Protein AF-A0A6J8A854-F1 (afdb_monomer_lite)

Organism: Mytilus coruscus (NCBI:txid42192)

Structure (mmCIF, N/CA/C/O backbone):
data_AF-A0A6J8A854-F1
#
_entry.id   AF-A0A6J8A854-F1
#
loop_
_atom_site.group_PDB
_atom_site.id
_atom_site.type_symbol
_atom_site.label_atom_id
_atom_site.label_alt_id
_atom_site.label_comp_id
_atom_site.label_asym_id
_atom_site.label_entity_id
_atom_site.label_seq_id
_atom_site.pdbx_PDB_ins_code
_atom_site.Cartn_x
_atom_site.Cartn_y
_atom_site.Cartn_z
_atom_site.occupancy
_atom_site.B_iso_or_equiv
_atom_site.auth_seq_id
_atom_site.auth_comp_id
_atom_site.auth_asym_id
_atom_site.auth_atom_id
_atom_site.pdbx_PDB_model_num
ATOM 1 N N . MET A 1 1 ? 18.304 12.218 -23.446 1.00 45.16 1 MET A N 1
ATOM 2 C CA . MET A 1 1 ? 19.352 11.763 -24.384 1.00 45.16 1 MET A CA 1
ATOM 3 C C . MET A 1 1 ? 19.316 12.672 -25.596 1.00 45.16 1 MET A C 1
ATOM 5 O O . MET A 1 1 ? 18.460 12.516 -26.455 1.00 45.16 1 MET A O 1
ATOM 9 N N . VAL A 1 2 ? 2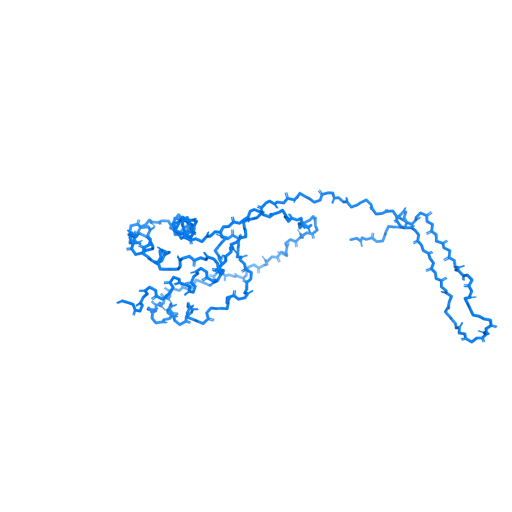0.145 13.710 -25.567 1.00 43.12 2 VAL A N 1
ATOM 10 C CA . VAL A 1 2 ? 20.336 14.657 -26.672 1.00 43.12 2 VAL A CA 1
ATOM 11 C C . VAL A 1 2 ? 21.404 14.046 -27.586 1.00 43.12 2 VAL A C 1
ATOM 13 O O . VAL A 1 2 ? 22.321 13.426 -27.064 1.00 43.12 2 VAL A O 1
ATOM 16 N N . ASN A 1 3 ? 21.236 14.147 -28.907 1.00 49.41 3 ASN A N 1
ATOM 17 C CA . ASN A 1 3 ? 22.095 13.566 -29.951 1.00 49.41 3 ASN A CA 1
ATOM 18 C C . ASN A 1 3 ? 23.598 13.577 -29.610 1.00 49.41 3 ASN A C 1
ATOM 20 O O . ASN A 1 3 ? 24.234 14.623 -29.721 1.00 49.41 3 ASN A O 1
ATOM 24 N N . ASP A 1 4 ? 24.153 12.417 -29.262 1.00 67.75 4 ASP A N 1
ATOM 25 C CA . ASP A 1 4 ? 25.587 12.224 -29.043 1.00 67.75 4 ASP A CA 1
ATOM 26 C C . ASP A 1 4 ? 26.110 11.170 -30.042 1.00 67.75 4 ASP A C 1
ATOM 28 O O . ASP A 1 4 ? 25.839 9.974 -29.878 1.00 67.75 4 ASP A O 1
ATOM 32 N N . PRO A 1 5 ? 26.766 11.595 -31.139 1.00 65.19 5 PRO A N 1
ATOM 33 C CA . PRO A 1 5 ? 27.258 10.694 -32.177 1.00 65.19 5 PRO A CA 1
ATOM 34 C C . PRO A 1 5 ? 28.466 9.854 -31.733 1.00 65.19 5 PRO A C 1
ATOM 36 O O . PRO A 1 5 ? 28.723 8.823 -32.353 1.00 65.19 5 PRO A O 1
ATOM 39 N N . ASP A 1 6 ? 29.157 10.228 -30.650 1.00 73.44 6 ASP A N 1
ATOM 40 C CA . ASP A 1 6 ? 30.366 9.539 -30.173 1.00 73.44 6 ASP A CA 1
ATOM 41 C C . ASP A 1 6 ? 30.049 8.184 -29.504 1.00 73.44 6 ASP A C 1
ATOM 43 O O . ASP A 1 6 ? 30.933 7.357 -29.278 1.00 73.44 6 ASP A O 1
ATOM 47 N N . ILE A 1 7 ? 28.765 7.910 -29.242 1.00 77.56 7 ILE A N 1
ATOM 48 C CA . ILE A 1 7 ? 28.267 6.628 -28.719 1.00 77.56 7 ILE A CA 1
ATOM 49 C C . ILE A 1 7 ? 28.338 5.524 -29.801 1.00 77.56 7 ILE A C 1
ATOM 51 O O . ILE A 1 7 ? 28.343 4.331 -29.487 1.00 77.56 7 ILE A O 1
ATOM 55 N N . ILE A 1 8 ? 28.405 5.878 -31.090 1.00 78.38 8 ILE A N 1
ATOM 56 C CA . ILE A 1 8 ? 28.484 4.908 -32.190 1.00 78.38 8 ILE A CA 1
ATOM 57 C C . ILE A 1 8 ? 29.944 4.471 -32.366 1.00 78.38 8 ILE A C 1
ATOM 59 O O . ILE A 1 8 ? 30.753 5.183 -32.951 1.00 78.38 8 ILE A O 1
ATOM 63 N N . LEU A 1 9 ? 30.281 3.264 -31.905 1.00 81.25 9 LEU A N 1
ATOM 64 C CA . LEU A 1 9 ? 31.619 2.691 -32.092 1.00 81.25 9 LEU A CA 1
ATOM 65 C C . LEU A 1 9 ? 31.861 2.237 -33.531 1.00 81.25 9 LEU A C 1
ATOM 67 O O . LEU A 1 9 ? 32.993 2.227 -34.009 1.00 81.25 9 LEU A O 1
ATOM 71 N N . TYR A 1 10 ? 30.802 1.785 -34.196 1.00 83.25 10 TYR A N 1
ATOM 72 C CA . TYR A 1 10 ? 30.873 1.229 -35.537 1.00 83.25 10 TYR A CA 1
ATOM 73 C C . TYR A 1 10 ? 29.504 1.304 -36.204 1.00 83.25 10 TYR A C 1
ATOM 75 O O . TYR A 1 10 ? 28.488 1.098 -35.544 1.00 83.25 10 TYR A O 1
ATOM 83 N N . SER A 1 11 ? 29.462 1.553 -37.509 1.00 87.31 11 SER A N 1
ATOM 84 C CA . SER A 1 11 ? 28.259 1.367 -38.316 1.00 87.31 11 SER A CA 1
ATOM 85 C C . SER A 1 11 ? 28.637 0.963 -39.733 1.00 87.31 11 SER A C 1
ATOM 87 O O . SER A 1 11 ? 29.600 1.482 -40.294 1.00 87.31 11 SER A O 1
ATOM 89 N N . GLU A 1 12 ? 27.879 0.033 -40.301 1.00 86.31 12 GLU A N 1
ATOM 90 C CA . GLU A 1 12 ? 28.054 -0.438 -41.667 1.00 86.31 12 GLU A CA 1
ATOM 91 C C . GLU A 1 12 ? 26.704 -0.647 -42.352 1.00 86.31 12 GLU A C 1
ATOM 93 O O . GLU A 1 12 ? 25.640 -0.712 -41.730 1.00 86.31 12 GLU A O 1
ATOM 98 N N . VAL A 1 13 ? 26.780 -0.774 -43.668 1.00 82.50 13 VAL A N 1
ATOM 99 C CA . VAL A 1 13 ? 25.660 -1.137 -44.518 1.00 82.50 13 VAL A CA 1
ATOM 100 C C . VAL A 1 13 ? 25.931 -2.556 -45.003 1.00 82.50 13 VAL A C 1
ATOM 102 O O . VAL A 1 13 ? 26.900 -2.785 -45.722 1.00 82.50 13 VAL A O 1
ATOM 105 N N . GLY A 1 14 ? 25.109 -3.504 -44.562 1.00 74.50 14 GLY A N 1
ATOM 106 C CA . GLY A 1 14 ? 25.280 -4.920 -44.860 1.00 74.50 14 GLY A CA 1
ATOM 107 C C . GLY A 1 14 ? 24.924 -5.264 -46.305 1.00 74.50 14 GLY A C 1
ATOM 108 O O . GLY A 1 14 ? 24.155 -4.564 -46.970 1.00 74.50 14 GLY A O 1
ATOM 109 N N . GLU A 1 15 ? 25.464 -6.380 -46.788 1.00 71.12 15 GLU A N 1
ATOM 110 C CA . GLU A 1 15 ? 25.110 -6.908 -48.102 1.00 71.12 15 GLU A CA 1
ATOM 111 C C . GLU A 1 15 ? 23.662 -7.414 -48.127 1.00 71.12 15 GLU A C 1
ATOM 113 O O . GLU A 1 15 ? 23.111 -7.897 -47.131 1.00 71.12 15 GLU A O 1
ATOM 118 N N . ASN A 1 16 ? 23.021 -7.303 -49.291 1.00 66.00 16 ASN A N 1
ATOM 119 C CA . ASN A 1 16 ? 21.675 -7.824 -49.474 1.00 66.00 16 ASN A CA 1
ATOM 120 C C . ASN A 1 16 ? 21.693 -9.350 -49.360 1.00 66.00 16 ASN A C 1
ATOM 122 O O . ASN A 1 16 ? 22.347 -10.039 -50.133 1.00 66.00 16 ASN A O 1
ATOM 126 N N . ILE A 1 17 ? 20.903 -9.878 -48.429 1.00 64.25 17 ILE A N 1
ATOM 127 C CA . ILE A 1 17 ? 20.833 -11.316 -48.127 1.00 64.25 17 ILE A CA 1
ATOM 128 C C . ILE A 1 17 ? 20.105 -12.103 -49.252 1.00 64.25 17 ILE A C 1
ATOM 130 O O . ILE A 1 17 ? 20.026 -13.327 -49.209 1.00 64.25 17 ILE A O 1
ATOM 134 N N . LEU A 1 18 ? 19.569 -11.429 -50.281 1.00 63.28 18 LEU A N 1
ATOM 135 C CA . LEU A 1 18 ? 18.813 -12.036 -51.387 1.00 63.28 18 LEU A CA 1
ATOM 136 C C . LEU A 1 18 ? 19.303 -11.534 -52.758 1.00 63.28 18 LEU A C 1
ATOM 138 O O . LEU A 1 18 ? 19.516 -10.338 -52.937 1.00 63.28 18 LEU A O 1
ATOM 142 N N . GLU A 1 19 ? 19.387 -12.434 -53.747 1.00 62.75 19 GLU A N 1
ATOM 143 C CA . GLU A 1 19 ? 19.936 -12.182 -55.099 1.00 62.75 19 GLU A CA 1
ATOM 144 C C . GLU A 1 19 ? 19.052 -11.348 -56.048 1.00 62.75 19 GLU A C 1
ATOM 146 O O . GLU A 1 19 ? 19.429 -11.115 -57.193 1.00 62.75 19 GLU A O 1
ATOM 151 N N . ASN A 1 20 ? 17.893 -10.849 -55.617 1.00 55.72 20 ASN A N 1
ATOM 152 C CA . ASN A 1 20 ? 16.997 -10.125 -56.519 1.00 55.72 20 ASN A CA 1
ATOM 153 C C . ASN A 1 20 ? 16.987 -8.623 -56.242 1.00 55.72 20 ASN A C 1
ATOM 155 O O . ASN A 1 20 ? 16.651 -8.179 -55.144 1.00 55.72 20 ASN A O 1
ATOM 159 N N . SER A 1 21 ? 17.291 -7.852 -57.293 1.00 53.06 21 SER A N 1
ATOM 160 C CA . SER A 1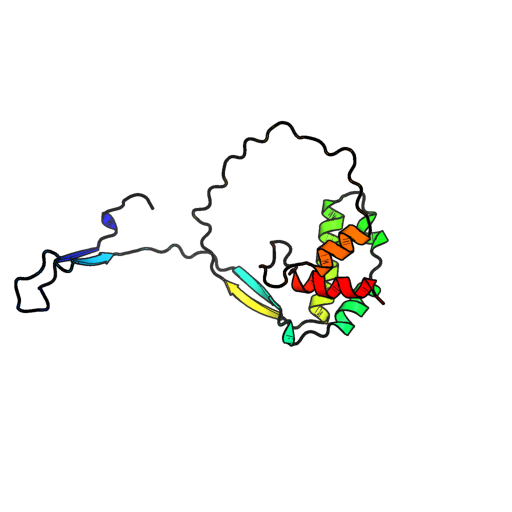 21 ? 17.256 -6.386 -57.396 1.00 53.06 21 SER A CA 1
ATOM 161 C C . SER A 1 21 ? 15.843 -5.802 -57.239 1.00 53.06 21 SER A C 1
ATOM 163 O O . SER A 1 21 ? 15.348 -5.086 -58.104 1.00 53.06 21 SER A O 1
ATOM 165 N N . VAL A 1 22 ? 15.162 -6.119 -56.138 1.00 54.81 22 VAL A N 1
ATOM 166 C CA . VAL A 1 22 ? 13.841 -5.589 -55.806 1.00 54.81 22 VAL A CA 1
ATOM 167 C C . VAL A 1 22 ? 13.781 -5.295 -54.305 1.00 54.81 22 VAL A C 1
ATOM 169 O O . VAL A 1 22 ? 13.107 -6.001 -53.558 1.00 54.81 22 VAL A O 1
ATOM 172 N N . ARG A 1 23 ? 14.504 -4.260 -53.849 1.00 55.19 23 ARG A N 1
ATOM 173 C CA . ARG A 1 23 ? 13.995 -3.233 -52.909 1.00 55.19 23 ARG A CA 1
ATOM 174 C C . ARG A 1 23 ? 15.048 -2.190 -52.506 1.00 55.19 23 ARG A C 1
ATOM 176 O O . ARG A 1 23 ? 16.233 -2.473 -52.415 1.00 55.19 23 ARG A O 1
ATOM 183 N N . TYR A 1 24 ? 14.553 -0.986 -52.213 1.00 57.62 24 TYR A N 1
ATOM 184 C CA . TYR A 1 24 ? 15.276 0.245 -51.857 1.00 57.62 24 TYR A CA 1
ATOM 185 C C . TYR A 1 24 ? 15.716 0.336 -50.381 1.00 57.62 24 TYR A C 1
ATOM 187 O O . TYR A 1 24 ? 15.871 1.434 -49.849 1.00 57.62 24 TYR A O 1
ATOM 195 N N . HIS A 1 25 ? 15.881 -0.790 -49.686 1.00 64.81 25 HIS A N 1
ATOM 196 C CA . HIS A 1 25 ? 16.230 -0.791 -48.264 1.00 64.81 25 HIS A CA 1
ATOM 197 C C . HIS A 1 25 ? 17.472 -1.643 -48.047 1.00 64.81 25 HIS A C 1
ATOM 199 O O . HIS A 1 25 ? 17.413 -2.860 -48.195 1.00 64.81 25 HIS A O 1
ATOM 205 N N . CYS A 1 26 ? 18.584 -0.987 -47.718 1.00 68.31 26 CYS A N 1
ATOM 206 C CA . CYS A 1 26 ? 19.824 -1.656 -47.353 1.00 68.31 26 CYS A CA 1
ATOM 207 C C . CYS A 1 26 ? 19.824 -1.928 -45.842 1.00 68.31 26 CYS A C 1
ATOM 209 O O . CYS A 1 26 ? 19.461 -1.020 -45.085 1.00 68.31 26 CYS A O 1
ATOM 211 N N . PRO A 1 27 ? 20.189 -3.135 -45.377 1.00 75.88 27 PRO A N 1
ATOM 212 C CA . PRO A 1 27 ? 20.331 -3.388 -43.951 1.00 75.88 27 PRO A CA 1
ATOM 213 C C . PRO A 1 27 ? 21.477 -2.537 -43.393 1.00 75.88 27 PRO A C 1
ATOM 215 O O . PRO A 1 27 ? 22.559 -2.486 -43.970 1.00 75.88 27 PRO A O 1
ATOM 218 N N . ILE A 1 28 ? 21.236 -1.859 -42.275 1.00 80.62 28 ILE A N 1
ATOM 219 C CA . ILE A 1 28 ? 22.244 -1.057 -41.575 1.00 80.62 28 ILE A CA 1
ATOM 220 C C . ILE A 1 28 ? 22.492 -1.720 -40.224 1.00 80.62 28 ILE A C 1
ATOM 222 O O . ILE A 1 28 ? 21.542 -1.973 -39.478 1.00 80.62 28 ILE A O 1
ATOM 226 N N . SER A 1 29 ? 23.754 -1.986 -39.906 1.00 77.94 29 SER A N 1
ATOM 227 C CA . SER A 1 29 ? 24.203 -2.409 -38.580 1.00 77.94 29 SER A CA 1
ATOM 228 C C . SER A 1 29 ? 24.972 -1.273 -37.912 1.00 77.94 29 SER A C 1
ATOM 230 O O . SER A 1 29 ? 25.645 -0.467 -38.556 1.00 77.94 29 SER A O 1
ATOM 232 N N . ALA A 1 30 ? 24.856 -1.188 -36.590 1.00 84.00 30 ALA A N 1
ATOM 233 C CA . ALA A 1 30 ? 25.662 -0.294 -35.776 1.00 84.00 30 ALA A CA 1
ATOM 234 C C . ALA A 1 30 ? 25.968 -0.945 -34.427 1.00 84.00 30 ALA A C 1
ATOM 236 O O . ALA A 1 30 ? 25.114 -1.611 -33.840 1.00 84.00 30 ALA A O 1
ATOM 237 N N . VAL A 1 31 ? 27.188 -0.740 -33.938 1.00 82.94 31 VAL A N 1
ATOM 238 C CA . VAL A 1 31 ? 27.610 -1.068 -32.578 1.00 82.94 31 VAL A CA 1
ATOM 239 C C . VAL A 1 31 ? 27.646 0.232 -31.798 1.00 82.94 31 VAL A C 1
ATOM 241 O O . VAL A 1 31 ? 28.343 1.176 -32.166 1.00 82.94 31 VAL A O 1
ATOM 244 N N . ILE A 1 32 ? 26.875 0.271 -30.720 1.00 85.00 32 ILE A N 1
ATOM 245 C CA . ILE A 1 32 ? 26.672 1.462 -29.904 1.00 85.00 32 ILE A CA 1
ATOM 246 C C . ILE A 1 32 ? 27.180 1.148 -28.493 1.00 85.00 32 ILE A C 1
ATOM 248 O O . ILE A 1 32 ? 26.794 0.130 -27.915 1.00 85.00 32 ILE A O 1
ATOM 252 N N . ASN A 1 33 ? 28.047 1.999 -27.942 1.00 80.75 33 ASN A N 1
ATOM 253 C CA . ASN A 1 33 ? 28.588 1.862 -26.591 1.00 80.75 33 ASN A CA 1
ATOM 254 C C . ASN A 1 33 ? 27.816 2.725 -25.601 1.00 80.75 33 ASN A C 1
ATOM 256 O O . ASN A 1 33 ? 28.091 3.911 -25.447 1.00 80.75 33 ASN A O 1
ATOM 260 N N . ILE A 1 34 ? 26.843 2.122 -24.926 1.00 77.44 34 ILE A N 1
ATOM 261 C CA . ILE A 1 34 ? 26.012 2.820 -23.948 1.00 77.44 34 ILE A CA 1
ATOM 262 C C . ILE A 1 34 ? 26.534 2.513 -22.546 1.00 77.44 34 ILE A C 1
ATOM 264 O O . ILE A 1 34 ? 26.283 1.436 -22.000 1.00 77.44 34 ILE A O 1
ATOM 268 N N . GLU A 1 35 ? 27.201 3.485 -21.927 1.00 68.62 35 GLU A N 1
ATOM 269 C CA . GLU A 1 35 ? 27.479 3.445 -20.493 1.00 68.62 35 GLU A CA 1
ATOM 270 C C . GLU A 1 35 ? 26.181 3.709 -19.721 1.00 68.62 35 GLU A C 1
ATOM 272 O O . GLU A 1 35 ? 25.773 4.845 -19.476 1.00 68.62 35 GLU A O 1
ATOM 277 N N . LYS A 1 36 ? 25.475 2.636 -19.355 1.00 64.06 36 LYS A N 1
ATOM 278 C CA . LYS A 1 36 ? 24.301 2.748 -18.490 1.00 64.06 36 LYS A CA 1
ATOM 279 C C . LYS A 1 36 ? 24.765 3.085 -17.074 1.00 64.06 36 LYS A C 1
ATOM 281 O O . LYS A 1 36 ? 25.438 2.271 -16.441 1.00 64.06 36 LYS A O 1
ATOM 286 N N . GLN A 1 37 ? 24.353 4.238 -16.546 1.00 60.81 37 GLN A N 1
ATOM 287 C CA . GLN A 1 37 ? 24.557 4.525 -15.129 1.00 60.81 37 GLN A CA 1
ATOM 288 C C . GLN A 1 37 ? 23.909 3.421 -14.286 1.00 60.81 37 GLN A C 1
ATOM 290 O O . GLN A 1 37 ? 22.746 3.061 -14.492 1.00 60.81 37 GLN A O 1
ATOM 295 N N . LEU A 1 38 ? 24.666 2.860 -13.337 1.00 58.78 38 LEU A N 1
ATOM 296 C CA . LEU A 1 38 ? 24.113 1.919 -12.371 1.00 58.78 38 LEU A CA 1
ATOM 297 C C . LEU A 1 38 ? 23.099 2.668 -11.503 1.00 58.78 38 LEU A C 1
ATOM 299 O O . LEU A 1 38 ? 23.443 3.369 -10.553 1.00 58.78 38 LEU A O 1
ATOM 303 N N . THR A 1 39 ? 21.827 2.507 -11.833 1.00 59.59 39 THR A N 1
ATOM 304 C CA . THR A 1 39 ? 20.724 2.996 -11.014 1.00 59.59 39 THR A CA 1
ATOM 305 C C . THR A 1 39 ? 20.787 2.316 -9.657 1.00 59.59 39 THR A C 1
ATOM 307 O O . THR A 1 39 ? 20.918 1.087 -9.594 1.00 59.59 39 THR A O 1
ATOM 310 N N . LYS A 1 40 ? 20.674 3.085 -8.571 1.00 62.22 40 LYS A N 1
ATOM 311 C CA . LYS A 1 40 ? 20.615 2.527 -7.217 1.00 62.22 40 LYS A CA 1
ATOM 312 C C . LYS A 1 40 ? 19.439 1.556 -7.146 1.00 62.22 40 LYS A C 1
ATOM 314 O O . LYS A 1 40 ? 18.281 1.954 -7.204 1.00 62.22 40 LYS A O 1
ATOM 319 N N . SER A 1 41 ? 19.736 0.267 -7.037 1.00 61.34 41 SER A N 1
ATOM 320 C CA . SER A 1 41 ? 18.701 -0.723 -6.783 1.00 61.34 41 SER A CA 1
ATOM 321 C C . SER A 1 41 ? 18.171 -0.519 -5.370 1.00 61.34 41 SER A C 1
ATOM 323 O O . SER A 1 41 ? 18.966 -0.462 -4.428 1.00 61.34 41 SER A O 1
ATOM 325 N N . PHE A 1 42 ? 16.858 -0.461 -5.209 1.00 69.50 42 PHE A N 1
ATOM 326 C CA . PHE A 1 42 ? 16.236 -0.431 -3.894 1.00 69.50 42 PHE A CA 1
ATOM 327 C C . PHE A 1 42 ? 15.566 -1.770 -3.597 1.00 69.50 42 PHE A C 1
ATOM 329 O O . PHE A 1 42 ? 15.153 -2.515 -4.490 1.00 69.50 42 PHE A O 1
ATOM 336 N N . LYS A 1 43 ? 15.501 -2.103 -2.309 1.00 68.56 43 LYS A N 1
ATOM 337 C CA . LYS A 1 43 ? 14.781 -3.280 -1.831 1.00 68.56 43 LYS A CA 1
ATOM 338 C C . LYS A 1 43 ? 13.339 -2.868 -1.570 1.00 68.56 43 LYS A C 1
ATOM 340 O O . LYS A 1 43 ? 13.098 -1.936 -0.812 1.00 68.56 43 LYS A O 1
ATOM 345 N N . ARG A 1 44 ? 12.391 -3.577 -2.173 1.00 76.50 44 ARG A N 1
ATOM 346 C CA . ARG A 1 44 ? 10.958 -3.448 -1.903 1.00 76.50 44 ARG A CA 1
ATOM 347 C C . ARG A 1 44 ? 10.415 -4.731 -1.300 1.00 76.50 44 ARG A C 1
ATOM 349 O O . ARG A 1 44 ? 10.823 -5.831 -1.671 1.00 76.50 44 ARG A O 1
ATOM 356 N N . LYS A 1 45 ? 9.465 -4.591 -0.385 1.00 82.81 45 LYS A N 1
ATOM 357 C CA . LYS A 1 45 ? 8.704 -5.710 0.166 1.00 82.81 45 LYS A CA 1
ATOM 358 C C . LYS A 1 45 ? 7.587 -6.078 -0.813 1.00 82.81 45 LYS A C 1
ATOM 360 O O . LYS A 1 45 ? 6.890 -5.199 -1.316 1.00 82.81 45 LYS A O 1
ATOM 365 N N . ILE A 1 46 ? 7.435 -7.365 -1.121 1.00 85.62 46 ILE A N 1
ATOM 366 C CA . ILE A 1 46 ? 6.306 -7.881 -1.901 1.00 85.62 46 ILE A CA 1
ATOM 367 C C . ILE A 1 46 ? 5.510 -8.845 -1.031 1.00 85.62 46 ILE A C 1
ATOM 369 O O . ILE A 1 46 ? 6.036 -9.853 -0.561 1.00 85.62 46 ILE A O 1
ATOM 373 N N . TRP A 1 47 ? 4.234 -8.529 -0.850 1.00 88.25 47 TRP A N 1
ATOM 374 C CA . TRP A 1 47 ? 3.276 -9.319 -0.088 1.00 88.25 47 TRP A CA 1
ATOM 375 C C . TRP A 1 47 ? 2.777 -10.531 -0.883 1.00 88.25 47 TRP A C 1
ATOM 377 O O . TRP A 1 47 ? 2.434 -10.421 -2.063 1.00 88.25 47 TRP A O 1
ATOM 387 N N . GLN A 1 48 ? 2.693 -11.686 -0.228 1.00 89.06 48 GLN A N 1
ATOM 388 C CA . GLN A 1 48 ? 2.138 -12.920 -0.781 1.00 89.06 48 GLN A CA 1
ATOM 389 C C . GLN A 1 48 ? 0.676 -13.071 -0.356 1.00 89.06 48 GLN A C 1
ATOM 391 O O . GLN A 1 48 ? 0.328 -13.936 0.437 1.00 89.06 48 GLN A O 1
ATOM 396 N N . TYR A 1 49 ? -0.194 -12.234 -0.923 1.00 89.00 49 TYR A N 1
ATOM 397 C CA . TYR A 1 49 ? -1.614 -12.156 -0.551 1.00 89.00 49 TYR A CA 1
ATOM 398 C C . TYR A 1 49 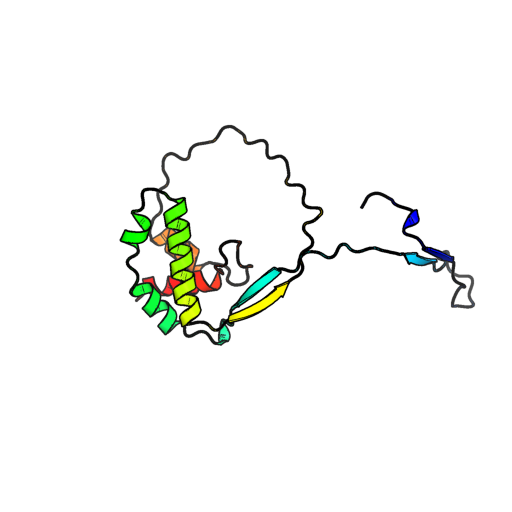? -2.369 -13.495 -0.589 1.00 89.00 49 TYR A C 1
ATOM 400 O O . TYR A 1 49 ? -3.265 -13.713 0.210 1.00 89.00 49 TYR A O 1
ATOM 408 N N . HIS A 1 50 ? -1.998 -14.416 -1.481 1.00 87.69 50 HIS A N 1
ATOM 409 C CA . HIS A 1 50 ? -2.646 -15.732 -1.562 1.00 87.69 50 HIS A CA 1
ATOM 410 C C . HIS A 1 50 ? -2.341 -16.656 -0.367 1.00 87.69 50 HIS A C 1
ATOM 412 O O . HIS A 1 50 ? -3.022 -17.662 -0.212 1.00 87.69 50 HIS A O 1
ATOM 418 N N . LEU A 1 51 ? -1.329 -16.336 0.447 1.00 88.94 51 LEU A N 1
ATOM 419 C CA . LEU A 1 51 ? -0.953 -17.068 1.665 1.00 88.94 51 LEU A CA 1
ATOM 420 C C . LEU A 1 51 ? -1.341 -16.310 2.943 1.00 88.94 51 LEU A C 1
ATOM 422 O O . LEU A 1 51 ? -0.938 -16.717 4.028 1.00 88.94 51 LEU A O 1
ATOM 426 N N . GLY A 1 52 ? -2.029 -15.173 2.819 1.00 89.00 52 GLY A N 1
ATOM 427 C CA . GLY A 1 52 ? -2.363 -14.324 3.956 1.00 89.00 52 GLY A CA 1
ATOM 428 C C . GLY A 1 52 ? -3.510 -14.882 4.791 1.00 89.00 52 GLY A C 1
ATOM 429 O O . GLY A 1 52 ? -4.528 -15.300 4.240 1.00 89.00 52 GLY A O 1
ATOM 430 N N . ASP A 1 53 ? -3.362 -14.824 6.113 1.00 92.12 53 ASP A N 1
ATOM 431 C CA . ASP A 1 53 ? -4.448 -15.062 7.061 1.00 92.12 53 ASP A CA 1
ATOM 432 C C . ASP A 1 53 ? -5.212 -13.753 7.299 1.00 92.12 53 ASP A C 1
ATOM 434 O O . ASP A 1 53 ? -4.848 -12.907 8.120 1.00 92.12 53 ASP A O 1
ATOM 438 N N . TYR A 1 54 ? -6.276 -13.562 6.524 1.00 90.06 54 TYR A N 1
ATOM 439 C CA . TYR A 1 54 ? -7.081 -12.347 6.591 1.00 90.06 54 TYR A CA 1
ATOM 440 C C . TYR A 1 54 ? -7.947 -12.263 7.847 1.00 90.06 54 TYR A C 1
ATOM 442 O O . TYR A 1 54 ? -8.318 -11.157 8.232 1.00 90.06 54 TYR A O 1
ATOM 450 N N . ASP A 1 55 ? -8.261 -13.381 8.497 1.00 90.06 55 ASP A N 1
ATOM 451 C CA . ASP A 1 55 ? -9.035 -13.361 9.737 1.00 90.06 55 ASP A CA 1
ATOM 452 C C . ASP A 1 55 ? -8.150 -12.891 10.891 1.00 90.06 55 ASP A C 1
ATOM 454 O O . ASP A 1 55 ? -8.539 -12.007 11.658 1.00 90.06 55 ASP A O 1
ATOM 458 N N . LEU A 1 56 ? -6.908 -13.382 10.957 1.00 90.94 56 LEU A N 1
ATOM 459 C CA . LEU A 1 56 ? -5.902 -12.864 11.882 1.00 90.94 56 LEU A CA 1
ATOM 460 C C . LEU A 1 56 ? -5.628 -11.375 11.640 1.00 90.94 56 LEU A C 1
ATOM 462 O O . LEU A 1 56 ? -5.593 -10.603 12.597 1.00 90.94 56 LEU A O 1
ATOM 466 N N . PHE A 1 57 ? -5.482 -10.961 10.378 1.00 91.62 57 PHE A N 1
ATOM 467 C CA . PHE A 1 57 ? -5.270 -9.556 10.024 1.00 91.62 57 PHE A CA 1
ATOM 468 C C . PHE A 1 57 ? -6.376 -8.650 10.582 1.00 91.62 57 PHE A C 1
ATOM 470 O O . PHE A 1 57 ? -6.096 -7.660 11.254 1.00 91.62 57 PHE A O 1
ATOM 477 N N . LYS A 1 58 ? -7.640 -9.022 10.359 1.00 89.94 58 LYS A N 1
ATOM 478 C CA . LYS A 1 58 ? -8.806 -8.283 10.861 1.00 89.94 58 LYS A CA 1
ATOM 479 C C . LYS A 1 58 ? -8.844 -8.227 12.385 1.00 89.94 58 LYS A C 1
ATOM 481 O O . LYS A 1 58 ? -9.076 -7.163 12.952 1.00 89.94 58 LYS A O 1
ATOM 486 N N . ASN A 1 59 ? -8.572 -9.352 13.042 1.00 90.56 59 ASN A N 1
ATOM 487 C CA . ASN A 1 59 ? -8.532 -9.427 14.500 1.00 90.56 59 ASN A CA 1
ATOM 488 C C . ASN A 1 59 ? -7.443 -8.531 15.100 1.00 90.56 59 ASN A C 1
ATOM 490 O O . ASN A 1 59 ? -7.640 -7.969 16.173 1.00 90.56 59 ASN A O 1
ATOM 494 N N . GLU A 1 60 ? -6.300 -8.386 14.428 1.00 91.69 60 GLU A N 1
ATOM 495 C CA . GLU A 1 60 ? -5.262 -7.444 14.850 1.00 91.69 60 GLU A CA 1
ATOM 496 C C . GLU A 1 60 ? -5.718 -5.993 14.677 1.00 91.69 60 GLU A C 1
ATOM 498 O O . GLU A 1 60 ? -5.525 -5.203 15.595 1.00 91.69 60 GLU A O 1
ATOM 503 N N . LEU A 1 61 ? -6.384 -5.648 13.568 1.00 90.31 61 LEU A N 1
ATOM 504 C CA . LEU A 1 61 ? -6.909 -4.293 13.350 1.00 90.31 61 LEU A CA 1
ATOM 505 C C . LEU A 1 61 ? -7.998 -3.898 14.360 1.00 90.31 61 LEU A C 1
ATOM 507 O O . LEU A 1 61 ? -8.034 -2.750 14.798 1.00 90.31 61 LEU A O 1
ATOM 511 N N . LEU A 1 62 ? -8.853 -4.842 14.763 1.00 89.00 62 LEU A N 1
ATOM 512 C CA . LEU A 1 62 ? -9.905 -4.625 15.766 1.00 89.00 62 LEU A CA 1
ATOM 513 C C . LEU A 1 62 ? -9.363 -4.331 17.172 1.00 89.00 62 LEU A C 1
ATOM 515 O O . LEU A 1 62 ? -10.038 -3.692 17.973 1.00 89.00 62 LEU A O 1
ATOM 519 N N . LYS A 1 63 ? -8.148 -4.790 17.493 1.00 89.81 63 LYS A N 1
ATOM 520 C CA . LYS A 1 63 ? -7.510 -4.531 18.797 1.00 89.81 63 LYS A CA 1
ATOM 521 C C . LYS A 1 63 ? -6.934 -3.119 18.906 1.00 89.81 63 LYS A C 1
ATOM 523 O O . LYS A 1 63 ? -6.543 -2.707 19.998 1.00 89.81 63 LYS A O 1
ATOM 528 N N . ILE A 1 64 ? -6.812 -2.406 17.790 1.00 89.31 64 ILE A N 1
ATOM 529 C CA . ILE A 1 64 ? -6.157 -1.102 17.730 1.00 89.31 64 ILE A CA 1
ATOM 530 C C . ILE A 1 64 ? -7.164 -0.024 18.122 1.00 89.31 64 ILE A C 1
ATOM 532 O O . ILE A 1 64 ? -8.261 0.051 17.576 1.00 89.31 64 ILE A O 1
ATOM 536 N N . ASN A 1 65 ? -6.772 0.840 19.057 1.00 89.06 65 ASN A N 1
ATOM 537 C CA . ASN A 1 65 ? -7.561 2.011 19.417 1.00 89.06 65 ASN A CA 1
ATOM 538 C C . ASN A 1 65 ? -7.293 3.147 18.415 1.00 89.06 65 ASN A C 1
ATOM 540 O O . ASN A 1 65 ? -6.313 3.884 18.550 1.00 89.06 65 ASN A O 1
ATOM 544 N N . TRP A 1 66 ? -8.153 3.265 17.404 1.00 87.19 66 TRP A N 1
ATOM 545 C CA . TRP A 1 66 ? -8.012 4.253 16.332 1.00 87.19 66 TRP A CA 1
ATOM 546 C C . TRP A 1 66 ? -8.195 5.696 16.808 1.00 87.19 66 TRP A C 1
ATOM 548 O O . TRP A 1 66 ? -7.448 6.560 16.352 1.00 87.19 66 TRP A O 1
ATOM 558 N N . ASP A 1 67 ? -9.085 5.946 17.772 1.00 86.88 67 ASP A N 1
ATOM 559 C CA . ASP A 1 67 ? -9.344 7.293 18.302 1.00 86.88 67 ASP A CA 1
ATOM 560 C C . ASP A 1 67 ? -8.058 7.914 18.861 1.00 86.88 67 ASP A C 1
ATOM 562 O O . ASP A 1 67 ? -7.681 9.029 18.510 1.00 86.88 67 ASP A O 1
ATOM 566 N N . THR A 1 68 ? -7.277 7.130 19.615 1.00 85.38 68 THR A N 1
ATOM 567 C CA . THR A 1 68 ? -5.995 7.602 20.174 1.00 85.38 68 THR A CA 1
ATOM 568 C C . THR A 1 68 ? -4.934 7.929 19.120 1.00 85.38 68 THR A C 1
ATOM 570 O O . THR A 1 68 ? -4.020 8.711 19.383 1.00 85.38 68 THR A O 1
ATOM 573 N N . LEU A 1 69 ? -5.023 7.328 17.931 1.00 82.38 69 LEU A N 1
ATOM 574 C CA . LEU A 1 69 ? -4.083 7.577 16.837 1.00 82.38 69 LEU A CA 1
ATOM 575 C C . LEU A 1 69 ? -4.474 8.833 16.052 1.00 82.38 69 LEU A C 1
ATOM 577 O O . LEU A 1 69 ? -3.581 9.571 15.620 1.00 82.38 69 LEU A O 1
ATOM 581 N N . ILE A 1 70 ? -5.782 9.066 15.907 1.00 81.25 70 ILE A N 1
ATOM 582 C CA . ILE A 1 70 ? -6.379 10.157 15.130 1.00 81.25 70 ILE A CA 1
ATOM 583 C C . ILE A 1 70 ? -6.403 11.471 15.925 1.00 81.25 70 ILE A C 1
ATOM 585 O O . ILE A 1 70 ? -6.135 12.517 15.342 1.00 81.25 70 ILE A O 1
ATOM 589 N N . ASP A 1 71 ? -6.600 11.429 17.247 1.00 80.31 71 ASP A N 1
ATOM 590 C CA . ASP A 1 71 ? -6.671 12.616 18.123 1.00 80.31 71 ASP A CA 1
ATOM 591 C C . ASP A 1 71 ? -5.345 13.398 18.263 1.00 80.31 71 ASP A C 1
ATOM 593 O O . ASP A 1 71 ? -5.262 14.414 18.962 1.00 80.31 71 ASP A O 1
ATOM 597 N N . ASN A 1 72 ? -4.279 12.969 17.581 1.00 68.38 72 ASN A N 1
ATOM 598 C CA . ASN A 1 72 ? -3.054 13.751 17.491 1.00 68.38 72 ASN A CA 1
ATOM 599 C C . ASN A 1 72 ? -3.331 15.048 16.719 1.00 68.38 72 ASN A C 1
ATOM 601 O O . ASN A 1 72 ? -3.679 15.016 15.544 1.00 68.38 72 ASN A O 1
ATOM 605 N N . GLN A 1 73 ? -3.072 16.205 17.341 1.00 68.12 73 GLN A N 1
ATOM 606 C CA . GLN A 1 73 ? -3.258 17.549 16.755 1.00 68.12 73 GLN A CA 1
ATOM 607 C C . GLN A 1 73 ? -2.512 17.784 15.418 1.00 68.12 73 GLN A C 1
ATOM 609 O O . GLN A 1 73 ? -2.647 18.842 14.807 1.00 68.12 73 GLN A O 1
ATOM 614 N N . ASN A 1 74 ? -1.706 16.820 14.962 1.00 86.00 74 ASN A N 1
ATOM 615 C CA . ASN A 1 74 ? -0.963 16.854 13.715 1.00 86.00 74 ASN A CA 1
ATOM 616 C C . ASN A 1 74 ? -1.399 15.714 12.775 1.00 86.00 74 ASN A C 1
ATOM 618 O O . ASN A 1 74 ? -1.120 14.540 13.026 1.00 86.00 74 ASN A O 1
ATOM 622 N N . ILE A 1 75 ? -1.998 16.096 11.642 1.00 85.25 75 ILE A N 1
ATOM 623 C CA . ILE A 1 75 ? -2.486 15.194 10.584 1.00 85.25 75 ILE A CA 1
ATOM 624 C C . ILE A 1 75 ? -1.361 14.320 10.015 1.00 85.25 75 ILE A C 1
ATOM 626 O O . ILE A 1 75 ? -1.569 13.137 9.755 1.00 85.25 75 ILE A O 1
ATOM 630 N N . ASN A 1 76 ? -0.155 14.873 9.850 1.00 87.69 76 ASN A N 1
ATOM 631 C CA . ASN A 1 76 ? 0.972 14.118 9.302 1.00 87.69 76 ASN A CA 1
ATOM 632 C C . ASN A 1 76 ? 1.388 12.995 10.255 1.00 87.69 76 ASN A C 1
ATOM 634 O O . ASN A 1 76 ? 1.652 11.876 9.822 1.00 87.69 76 ASN A O 1
ATOM 638 N N . THR A 1 77 ? 1.398 13.276 11.560 1.00 88.00 77 THR A N 1
ATOM 639 C CA . THR A 1 77 ? 1.703 12.273 12.584 1.00 88.00 77 THR A CA 1
ATOM 640 C C . THR A 1 77 ? 0.626 11.193 12.632 1.00 88.00 77 THR A C 1
ATOM 642 O O . THR A 1 77 ? 0.956 10.010 12.665 1.00 88.00 77 THR A O 1
ATOM 645 N N . ALA A 1 78 ? -0.653 11.575 12.569 1.00 88.31 78 ALA A N 1
ATOM 646 C CA . ALA A 1 78 ? -1.756 10.618 12.511 1.00 88.31 78 ALA A CA 1
ATOM 647 C C . ALA A 1 78 ? -1.648 9.695 11.281 1.00 88.31 78 ALA A C 1
ATOM 649 O O . ALA A 1 78 ? -1.774 8.479 11.414 1.00 88.31 78 ALA A O 1
ATOM 650 N N . ALA A 1 79 ? -1.326 10.244 10.103 1.00 88.56 79 ALA A N 1
ATOM 651 C CA . ALA A 1 79 ? -1.151 9.467 8.876 1.00 88.56 79 ALA A CA 1
ATOM 652 C C . ALA A 1 79 ? -0.008 8.441 8.978 1.00 88.56 79 ALA A C 1
ATOM 654 O O . ALA A 1 79 ? -0.175 7.288 8.573 1.00 88.56 79 ALA A O 1
ATOM 655 N N . VAL A 1 80 ? 1.134 8.829 9.559 1.00 89.31 80 VAL A N 1
ATOM 656 C CA . VAL A 1 80 ? 2.260 7.910 9.799 1.00 89.31 80 VAL A CA 1
ATOM 657 C C . VAL A 1 80 ? 1.853 6.803 10.769 1.00 89.31 80 VAL A C 1
ATOM 659 O O . VAL A 1 80 ? 2.037 5.629 10.459 1.00 89.31 80 VAL A O 1
ATOM 662 N N . ASN A 1 81 ? 1.214 7.153 11.886 1.00 90.06 81 ASN A N 1
ATOM 663 C CA . ASN A 1 81 ? 0.789 6.188 12.900 1.00 90.06 81 ASN A CA 1
ATOM 664 C C . ASN A 1 81 ? -0.209 5.158 12.347 1.00 90.06 81 ASN A C 1
ATOM 666 O O . ASN A 1 81 ? -0.070 3.960 12.599 1.00 90.06 81 ASN A O 1
ATOM 670 N N . ILE A 1 82 ? -1.202 5.610 11.572 1.00 90.06 82 ILE A N 1
ATOM 671 C CA . ILE A 1 82 ? -2.163 4.727 10.893 1.00 90.06 82 ILE A CA 1
ATOM 672 C C . ILE A 1 82 ? -1.418 3.783 9.949 1.00 90.06 82 ILE A C 1
ATOM 674 O O . ILE A 1 82 ? -1.656 2.573 9.963 1.00 90.06 82 ILE A O 1
ATOM 678 N N . THR A 1 83 ? -0.485 4.328 9.166 1.00 91.31 83 THR A N 1
ATOM 679 C CA . THR A 1 83 ? 0.291 3.554 8.195 1.00 91.31 83 THR A CA 1
ATOM 680 C C . THR A 1 83 ? 1.100 2.455 8.877 1.00 91.31 83 THR A C 1
ATOM 682 O O . THR A 1 83 ? 1.002 1.285 8.505 1.00 91.31 83 THR A O 1
ATOM 685 N N . GLU A 1 84 ? 1.845 2.804 9.924 1.00 91.69 84 GLU A N 1
ATOM 686 C CA . GLU A 1 84 ? 2.651 1.858 10.695 1.00 91.69 84 GLU A CA 1
ATOM 687 C C . GLU A 1 84 ? 1.799 0.748 11.309 1.00 91.69 84 GLU A C 1
ATOM 689 O O . GLU A 1 84 ? 2.161 -0.425 11.230 1.00 91.69 84 GLU A O 1
ATOM 694 N N . LYS A 1 85 ? 0.637 1.091 11.871 1.00 92.19 85 LYS A N 1
ATOM 695 C CA . LYS A 1 85 ? -0.249 0.131 12.537 1.00 92.19 85 LYS A CA 1
ATOM 696 C C . LYS A 1 85 ? -0.887 -0.867 11.573 1.00 92.19 85 LYS A C 1
ATOM 698 O O . LYS A 1 85 ? -0.938 -2.061 11.877 1.00 92.19 85 LYS A O 1
ATOM 703 N N . ILE A 1 86 ? -1.309 -0.411 10.394 1.00 91.94 86 ILE A N 1
ATOM 704 C CA . ILE A 1 86 ? -1.825 -1.294 9.337 1.00 91.94 86 ILE A CA 1
ATOM 705 C C . ILE A 1 86 ? -0.722 -2.232 8.840 1.00 91.94 86 ILE A C 1
ATOM 707 O O . ILE A 1 86 ? -0.956 -3.433 8.682 1.00 91.94 86 ILE A O 1
ATOM 711 N N . LEU A 1 87 ? 0.484 -1.705 8.609 1.00 91.94 87 LEU A N 1
ATOM 712 C CA . LEU A 1 87 ? 1.616 -2.510 8.157 1.00 91.94 87 LEU A CA 1
ATOM 713 C C . LEU A 1 87 ? 2.046 -3.527 9.221 1.00 91.94 87 LEU A C 1
ATOM 715 O O . LEU A 1 87 ? 2.271 -4.681 8.873 1.00 91.94 87 LEU A O 1
ATOM 719 N N . GLU A 1 88 ? 2.080 -3.158 10.504 1.00 92.88 88 GLU A N 1
ATOM 720 C CA . GLU A 1 88 ? 2.399 -4.068 11.614 1.00 92.88 88 GLU A CA 1
ATOM 721 C C . GLU A 1 88 ? 1.419 -5.254 11.671 1.00 92.88 88 GLU A C 1
ATOM 723 O O . GLU A 1 88 ? 1.835 -6.412 11.770 1.00 92.88 88 GLU A O 1
ATOM 728 N N . ALA A 1 89 ? 0.114 -4.986 11.555 1.00 92.88 89 ALA A N 1
ATOM 729 C CA . ALA A 1 89 ? -0.907 -6.030 11.499 1.00 92.88 89 ALA A CA 1
ATOM 730 C C . ALA A 1 89 ? -0.742 -6.921 10.254 1.00 92.88 89 ALA A C 1
ATOM 732 O O . ALA A 1 89 ? -0.861 -8.148 10.342 1.00 92.88 89 ALA A O 1
ATOM 733 N N . ALA A 1 90 ? -0.426 -6.326 9.099 1.00 91.88 90 ALA A N 1
ATOM 734 C CA . ALA A 1 90 ? -0.195 -7.057 7.855 1.00 91.88 90 ALA A CA 1
ATOM 735 C C . ALA A 1 90 ? 1.062 -7.939 7.935 1.00 91.88 90 ALA A C 1
ATOM 737 O O . ALA A 1 90 ? 1.045 -9.067 7.455 1.00 91.88 90 ALA A O 1
ATOM 738 N N . GLU A 1 91 ? 2.138 -7.480 8.578 1.00 92.50 91 GLU A N 1
ATOM 739 C CA . GLU A 1 91 ? 3.377 -8.254 8.741 1.00 92.50 91 GLU A CA 1
ATOM 740 C C . GLU A 1 91 ? 3.181 -9.523 9.574 1.00 92.50 91 GLU A C 1
ATOM 742 O O . GLU A 1 91 ? 3.816 -10.538 9.289 1.00 92.50 91 GLU A O 1
ATOM 747 N N . LYS A 1 92 ? 2.287 -9.486 10.568 1.00 91.81 92 LYS A N 1
ATOM 748 C CA . LYS A 1 92 ? 1.967 -10.648 11.414 1.00 91.81 92 LYS A CA 1
ATOM 749 C C . LYS A 1 92 ? 1.111 -11.696 10.703 1.00 91.81 92 LYS A C 1
ATOM 751 O O . LYS A 1 92 ? 1.148 -12.864 11.076 1.00 91.81 92 LYS A O 1
ATOM 756 N N . SER A 1 93 ? 0.324 -11.278 9.716 1.00 91.00 93 SER A N 1
ATOM 757 C CA . SER A 1 93 ? -0.752 -12.084 9.127 1.00 91.00 93 SER A CA 1
ATOM 758 C C . SER A 1 93 ? -0.504 -12.484 7.673 1.00 91.00 93 SER A C 1
ATOM 760 O O . SER A 1 93 ? -1.017 -13.503 7.212 1.00 91.00 93 SER A O 1
ATOM 762 N N . ILE A 1 94 ? 0.295 -11.712 6.934 1.00 92.50 94 ILE A N 1
ATOM 763 C CA . ILE A 1 94 ? 0.527 -11.899 5.503 1.00 92.50 94 ILE A CA 1
ATOM 764 C C . ILE A 1 94 ? 2.028 -12.090 5.254 1.00 92.50 94 ILE A C 1
ATOM 766 O O . ILE A 1 94 ? 2.826 -11.170 5.465 1.00 92.50 94 ILE A O 1
ATOM 770 N N . PRO A 1 95 ? 2.442 -13.257 4.731 1.00 91.31 95 PRO A N 1
ATOM 771 C CA . PRO A 1 95 ? 3.832 -13.486 4.365 1.00 91.31 95 PRO A CA 1
ATOM 772 C C . PRO A 1 95 ? 4.323 -12.470 3.329 1.00 91.31 95 PRO A C 1
ATOM 774 O O . PRO A 1 95 ? 3.597 -12.067 2.414 1.00 91.31 95 PRO A O 1
ATOM 777 N N . ASN A 1 96 ? 5.583 -12.060 3.444 1.00 89.75 96 ASN A N 1
ATOM 778 C CA . ASN A 1 96 ? 6.207 -11.126 2.516 1.00 89.75 96 ASN A CA 1
ATOM 779 C C . ASN A 1 96 ? 7.628 -11.562 2.159 1.00 89.75 96 ASN A C 1
ATOM 781 O O . ASN A 1 96 ? 8.316 -12.191 2.960 1.00 89.75 96 ASN A O 1
ATOM 785 N N . LYS A 1 97 ? 8.071 -11.217 0.945 1.00 87.44 97 LYS A N 1
ATOM 786 C CA . LYS A 1 97 ? 9.448 -11.447 0.491 1.00 87.44 97 LYS A CA 1
ATOM 787 C C . LYS A 1 97 ? 10.114 -10.132 0.076 1.00 87.44 97 LYS A C 1
ATOM 789 O O . LYS A 1 97 ? 9.470 -9.311 -0.587 1.00 87.44 97 LYS A O 1
ATOM 794 N N . PRO A 1 98 ? 11.403 -9.931 0.388 1.00 81.62 98 PRO A N 1
ATOM 795 C CA . PRO A 1 98 ? 12.163 -8.819 -0.160 1.00 81.62 98 PRO A CA 1
ATOM 796 C C . PRO A 1 98 ? 12.486 -9.076 -1.637 1.00 81.62 98 PRO A C 1
ATOM 798 O O . PRO A 1 98 ? 12.903 -10.169 -2.021 1.00 81.62 98 PRO A O 1
ATOM 801 N N . VAL A 1 99 ? 12.309 -8.060 -2.475 1.00 78.88 99 VAL A N 1
ATOM 802 C CA . VAL A 1 99 ? 12.680 -8.071 -3.894 1.00 78.88 99 VAL A CA 1
ATOM 803 C C . VAL A 1 99 ? 13.509 -6.839 -4.203 1.00 78.88 99 VAL A C 1
ATOM 805 O O . VAL A 1 99 ? 13.246 -5.755 -3.693 1.00 78.88 99 VAL A O 1
ATOM 808 N N . GLN A 1 100 ? 14.527 -7.010 -5.035 1.00 74.75 100 GLN A N 1
ATOM 809 C CA . GLN A 1 100 ? 15.363 -5.92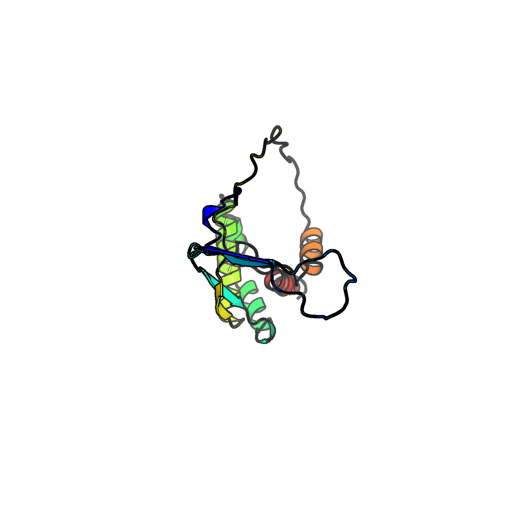0 -5.511 1.00 74.75 100 GLN A CA 1
ATOM 810 C C . GLN A 1 100 ? 14.783 -5.388 -6.823 1.00 74.75 100 GLN A C 1
ATOM 812 O O . GLN A 1 100 ? 14.595 -6.150 -7.770 1.00 74.75 100 GLN A O 1
ATOM 817 N N . SER A 1 101 ? 14.485 -4.093 -6.869 1.00 65.38 101 SER A N 1
ATOM 818 C CA . SER A 1 101 ? 14.060 -3.395 -8.083 1.00 65.38 101 SER A CA 1
ATOM 819 C C . SER A 1 101 ? 15.032 -2.269 -8.409 1.00 65.38 101 SER A C 1
ATOM 821 O O . SER A 1 101 ? 15.459 -1.525 -7.529 1.00 65.38 101 SER A O 1
ATOM 823 N N . SER A 1 102 ? 15.380 -2.147 -9.685 1.00 60.75 102 SER A N 1
ATOM 824 C CA . SER A 1 102 ? 16.145 -1.030 -10.237 1.00 60.75 102 SER A CA 1
ATOM 825 C C . SER A 1 102 ? 15.198 -0.166 -11.063 1.00 60.75 102 SER A C 1
ATOM 827 O O . SER A 1 102 ? 14.703 -0.633 -12.090 1.00 60.75 102 SER A O 1
ATOM 829 N N . VAL A 1 103 ? 14.927 1.055 -10.605 1.00 62.94 103 VAL A N 1
ATOM 830 C CA . VAL A 1 103 ? 14.203 2.069 -11.383 1.00 62.94 103 VAL A CA 1
ATOM 831 C C . VAL A 1 103 ? 15.179 3.212 -11.657 1.00 62.94 103 VAL A C 1
ATOM 833 O O . VAL A 1 103 ? 15.966 3.574 -10.780 1.00 62.94 103 VAL A O 1
ATOM 836 N N . ASP A 1 104 ? 15.196 3.687 -12.901 1.00 59.84 104 ASP A N 1
ATOM 837 C CA . ASP A 1 104 ? 16.056 4.780 -13.348 1.00 59.84 104 ASP A CA 1
ATOM 838 C C . ASP A 1 104 ? 15.314 6.114 -13.268 1.00 59.84 104 ASP A C 1
ATOM 840 O O . ASP A 1 104 ? 14.625 6.502 -14.209 1.00 59.84 104 ASP A O 1
ATOM 844 N N . ASP A 1 105 ? 15.473 6.817 -12.150 1.00 61.09 105 ASP A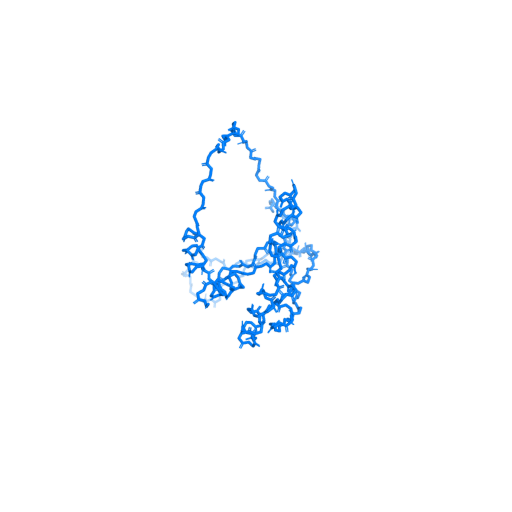 N 1
ATOM 845 C CA . ASP A 1 105 ? 14.868 8.138 -11.942 1.00 61.09 105 ASP A CA 1
ATOM 846 C C . ASP A 1 105 ? 15.864 9.278 -12.239 1.00 61.09 105 ASP A C 1
ATOM 848 O O . ASP A 1 105 ? 15.638 10.433 -11.894 1.00 61.09 105 ASP A O 1
ATOM 852 N N . SER A 1 106 ? 16.998 8.990 -12.892 1.00 64.69 106 SER A N 1
ATOM 853 C CA . SER A 1 106 ? 18.050 9.992 -13.149 1.00 64.69 106 SER A CA 1
ATOM 854 C C . SER A 1 106 ? 17.616 11.138 -14.075 1.00 64.69 106 SER A C 1
ATOM 856 O O . SER A 1 106 ? 18.236 12.199 -14.067 1.00 64.69 106 SER A O 1
ATOM 858 N N . ASN A 1 107 ? 16.533 10.952 -14.838 1.00 60.75 107 ASN A N 1
ATOM 859 C CA . ASN A 1 107 ? 15.999 11.932 -15.788 1.00 60.75 107 ASN A CA 1
ATOM 860 C C . ASN A 1 107 ? 14.631 12.513 -15.383 1.00 60.75 107 ASN A C 1
ATOM 862 O O . ASN A 1 107 ? 13.972 13.146 -16.210 1.00 60.75 107 ASN A O 1
ATOM 866 N N . THR A 1 108 ? 14.168 12.316 -14.145 1.00 61.66 108 THR A N 1
ATOM 867 C CA . THR A 1 108 ? 12.908 12.928 -13.697 1.00 61.66 108 THR A CA 1
ATOM 868 C C . THR A 1 108 ? 13.124 14.393 -13.330 1.00 61.66 108 THR A C 1
ATOM 870 O O . THR A 1 108 ? 13.595 14.710 -12.240 1.00 61.66 108 THR A O 1
ATOM 873 N N . VAL A 1 109 ? 12.747 15.299 -14.232 1.00 74.25 109 VAL A N 1
ATOM 874 C CA . VAL A 1 109 ? 12.526 16.710 -13.895 1.00 74.25 109 VAL A CA 1
ATOM 875 C C . VAL A 1 109 ? 11.060 16.850 -13.506 1.00 74.25 109 VAL A C 1
ATOM 877 O O . VAL A 1 109 ? 10.175 16.580 -14.318 1.00 74.25 109 VAL A O 1
ATOM 880 N N . LEU A 1 110 ? 10.797 17.231 -12.254 1.00 70.62 110 LEU A N 1
ATOM 881 C CA . LEU A 1 110 ? 9.436 17.542 -11.825 1.00 70.62 110 LEU A CA 1
ATOM 882 C C . LEU A 1 110 ? 8.937 18.755 -12.628 1.00 70.62 110 LEU A C 1
ATOM 884 O O . LEU A 1 110 ? 9.675 19.737 -12.747 1.00 70.62 110 LEU A O 1
ATOM 888 N N . PRO A 1 111 ? 7.720 18.713 -13.193 1.00 80.56 111 PRO A N 1
ATOM 889 C CA . PRO A 1 111 ? 7.153 19.877 -13.855 1.00 80.56 111 PRO A CA 1
ATOM 890 C C . PRO A 1 111 ? 7.037 21.029 -12.853 1.00 80.56 111 PRO A C 1
ATOM 892 O O . PRO A 1 111 ? 6.687 20.823 -11.688 1.00 80.56 111 PRO A O 1
ATOM 895 N N . ILE A 1 112 ? 7.324 22.246 -13.310 1.00 78.94 112 ILE A N 1
ATOM 896 C CA . ILE A 1 112 ? 7.057 23.451 -12.525 1.00 78.94 112 ILE A CA 1
ATOM 897 C C . ILE A 1 112 ? 5.537 23.600 -12.484 1.00 78.94 112 ILE A C 1
ATOM 899 O O . ILE A 1 112 ? 4.905 23.864 -13.504 1.00 78.94 112 ILE A O 1
ATOM 903 N N . LEU A 1 113 ? 4.954 23.355 -11.313 1.00 74.12 113 LEU A N 1
ATOM 904 C CA . LEU A 1 113 ? 3.535 23.569 -11.067 1.00 74.12 113 LEU A CA 1
ATOM 905 C C . LEU A 1 113 ? 3.347 25.031 -10.655 1.00 74.12 113 LEU A C 1
ATOM 907 O O . LEU A 1 113 ? 3.737 25.426 -9.556 1.00 74.12 113 LEU A O 1
ATOM 911 N N . GLU A 1 114 ? 2.773 25.835 -11.546 1.00 79.31 114 GLU A N 1
ATOM 912 C CA . GLU A 1 114 ? 2.197 27.125 -11.174 1.00 79.31 114 GLU A CA 1
ATOM 913 C C . GLU A 1 114 ? 0.904 26.834 -10.407 1.00 79.31 114 GLU A C 1
ATOM 915 O O . GLU A 1 114 ? -0.091 26.384 -10.973 1.00 79.31 114 GLU A O 1
ATOM 920 N N . TYR A 1 115 ? 0.951 26.988 -9.086 1.00 68.75 115 TYR A N 1
ATOM 921 C CA . TYR A 1 115 ? -0.235 26.854 -8.253 1.00 68.75 115 TYR A CA 1
ATOM 922 C C . TYR A 1 115 ? -1.047 28.146 -8.365 1.00 68.75 115 TYR A C 1
ATOM 924 O O . TYR A 1 115 ? -0.612 29.190 -7.877 1.00 68.75 115 TYR A O 1
ATOM 932 N N . ASP A 1 116 ? -2.225 28.068 -8.987 1.00 73.00 116 ASP A N 1
ATOM 933 C CA . ASP A 1 116 ? -3.268 29.082 -8.813 1.00 73.00 116 ASP A CA 1
ATOM 934 C C . ASP A 1 116 ? -3.592 29.249 -7.317 1.00 73.00 116 ASP A C 1
ATOM 936 O O . ASP A 1 116 ? -3.369 28.334 -6.516 1.00 73.00 116 ASP A O 1
ATOM 940 N N . GLU A 1 117 ? -4.120 30.419 -6.937 1.00 72.19 117 GLU A N 1
ATOM 941 C CA . GLU A 1 117 ? -4.517 30.735 -5.559 1.00 72.19 117 GLU A CA 1
ATOM 942 C C . GLU A 1 117 ? -5.201 29.543 -4.873 1.00 72.19 117 GLU A C 1
ATOM 944 O O . GLU A 1 117 ? -6.134 28.937 -5.408 1.00 72.19 117 GLU A O 1
ATOM 949 N N . ILE A 1 118 ? -4.715 29.208 -3.673 1.00 69.88 118 ILE A N 1
ATOM 950 C CA . ILE A 1 118 ? -5.171 28.066 -2.880 1.00 69.88 118 ILE A CA 1
ATOM 951 C C . ILE A 1 118 ? -6.666 28.241 -2.596 1.00 69.88 118 ILE A C 1
ATOM 953 O O . ILE A 1 118 ? -7.062 28.936 -1.659 1.00 69.88 118 ILE A O 1
ATOM 957 N N . LYS A 1 119 ? -7.511 27.588 -3.397 1.00 73.75 119 LYS A N 1
ATOM 958 C CA . LYS A 1 119 ? -8.938 27.448 -3.111 1.00 73.75 119 LYS A CA 1
ATOM 959 C C . LYS A 1 119 ? -9.066 26.590 -1.864 1.00 73.75 119 LYS A C 1
ATOM 961 O O . LYS A 1 119 ? -8.884 25.374 -1.903 1.00 73.75 119 LYS A O 1
ATOM 966 N N . LYS A 1 120 ? -9.328 27.243 -0.738 1.00 75.19 120 LYS A N 1
ATOM 967 C CA . LYS A 1 120 ? -9.555 26.575 0.536 1.00 75.19 120 LYS A CA 1
ATOM 968 C C . LYS A 1 120 ? -10.912 25.877 0.482 1.00 75.19 120 LYS A C 1
ATOM 970 O O . LYS A 1 120 ? -11.929 26.516 0.235 1.00 75.19 120 LYS A O 1
ATOM 975 N N . LEU A 1 121 ? -10.920 24.565 0.696 1.00 77.12 121 LEU A N 1
ATOM 976 C CA . LEU A 1 121 ? -12.154 23.822 0.925 1.00 77.12 121 LEU A CA 1
ATOM 977 C C . LEU A 1 121 ? -12.591 24.110 2.367 1.00 77.12 121 LEU A C 1
ATOM 979 O O . LEU A 1 121 ? -11.868 23.764 3.301 1.00 77.12 121 LEU A O 1
ATOM 983 N N . GLU A 1 122 ? -13.703 24.816 2.553 1.00 79.44 122 GLU A N 1
ATOM 984 C CA . GLU A 1 122 ? -14.132 25.259 3.890 1.00 79.44 122 GLU A CA 1
ATOM 985 C C . GLU A 1 122 ? -15.045 24.247 4.590 1.00 79.44 122 GLU A C 1
ATOM 987 O O . GLU A 1 122 ? -15.014 24.152 5.813 1.00 79.44 122 GLU A O 1
ATOM 992 N N . GLU A 1 123 ? -15.776 23.428 3.831 1.00 81.25 123 GLU A N 1
ATOM 993 C CA . GLU A 1 123 ? -16.670 22.402 4.371 1.00 81.25 123 GLU A CA 1
ATOM 994 C C . GLU A 1 123 ? -16.466 21.075 3.635 1.00 81.25 123 GLU A C 1
ATOM 996 O O . GLU A 1 123 ? -16.931 20.876 2.513 1.00 81.25 123 GLU A O 1
ATOM 1001 N N . LEU A 1 124 ? -15.741 20.161 4.282 1.00 83.00 124 LEU A N 1
ATOM 1002 C CA . LEU A 1 124 ? -15.611 18.770 3.863 1.00 83.00 124 LEU A CA 1
ATOM 1003 C C . LEU A 1 124 ? -16.467 17.911 4.796 1.00 83.00 124 LEU A C 1
ATOM 1005 O O . LEU A 1 124 ? -16.108 17.711 5.955 1.00 83.00 124 LEU A O 1
ATOM 1009 N N . ILE A 1 125 ? -17.592 17.412 4.291 1.00 85.56 125 ILE A N 1
ATOM 1010 C CA . ILE A 1 125 ? -18.444 16.457 5.003 1.00 85.56 125 ILE A CA 1
ATOM 1011 C C . ILE A 1 125 ? -18.191 15.090 4.375 1.00 85.56 125 ILE A C 1
ATOM 1013 O O . ILE A 1 125 ? -18.427 14.911 3.183 1.00 85.56 125 ILE A O 1
ATOM 1017 N N . ILE A 1 126 ? -17.683 14.149 5.167 1.00 87.19 126 ILE A N 1
ATOM 1018 C CA . ILE A 1 126 ? -17.472 12.756 4.761 1.00 87.19 126 ILE A CA 1
ATOM 1019 C C . ILE A 1 126 ? -18.345 11.899 5.666 1.00 87.19 126 ILE A C 1
ATOM 1021 O O . ILE A 1 126 ? -18.212 11.961 6.889 1.00 87.19 126 ILE A O 1
ATOM 1025 N N . SER A 1 127 ? -19.248 11.126 5.071 1.00 90.81 127 SER A N 1
ATOM 1026 C CA . SER A 1 127 ? -20.038 10.135 5.791 1.00 90.81 127 SER A CA 1
ATOM 1027 C C . SER A 1 127 ? -19.317 8.791 5.843 1.00 90.81 127 SER A C 1
ATOM 1029 O O . SER A 1 127 ? -18.426 8.491 5.050 1.00 90.81 127 SER A O 1
ATOM 1031 N N . GLU A 1 128 ? -19.731 7.949 6.780 1.00 88.31 128 GLU A N 1
ATOM 1032 C CA . GLU A 1 128 ? -19.253 6.572 6.882 1.00 88.31 128 GLU A CA 1
ATOM 1033 C C . GLU A 1 128 ? -19.552 5.763 5.609 1.00 88.31 128 GLU A C 1
ATOM 1035 O O . GLU A 1 128 ? -18.698 5.008 5.144 1.00 88.31 128 GLU A O 1
ATOM 1040 N N . GLN A 1 129 ? -20.716 5.999 4.989 1.00 87.62 129 GLN A N 1
ATOM 1041 C CA . GLN A 1 129 ? -21.090 5.357 3.730 1.00 87.62 129 GLN A CA 1
ATOM 1042 C C . GLN A 1 129 ? -20.131 5.735 2.597 1.00 87.62 129 GLN A C 1
ATOM 1044 O O . GLN A 1 129 ? -19.742 4.867 1.822 1.00 87.62 129 GLN A O 1
ATOM 1049 N N . ASP A 1 130 ? -19.687 6.997 2.533 1.00 89.62 130 ASP A N 1
ATOM 1050 C CA . ASP A 1 130 ? -18.711 7.431 1.524 1.00 89.62 130 ASP A CA 1
ATOM 1051 C C . ASP A 1 130 ? -17.394 6.654 1.666 1.00 89.62 130 ASP A C 1
ATOM 1053 O O . ASP A 1 130 ? -16.78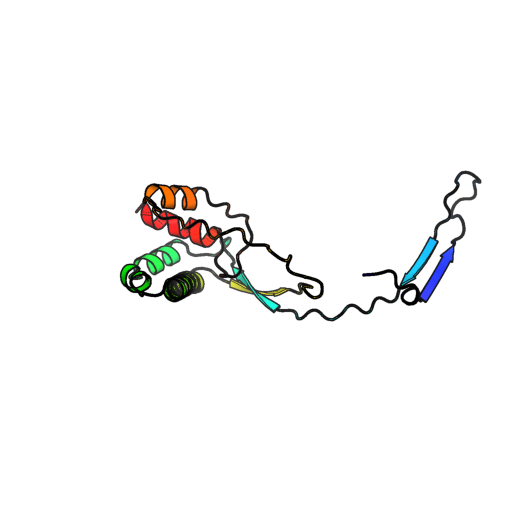7 6.242 0.675 1.00 89.62 130 ASP A O 1
ATOM 1057 N N . VAL A 1 131 ? -16.955 6.415 2.906 1.00 89.44 131 VAL A N 1
ATOM 1058 C CA . VAL A 1 131 ? -15.740 5.640 3.188 1.00 89.44 131 VAL A CA 1
ATOM 1059 C C . VAL A 1 131 ? -15.936 4.170 2.817 1.00 89.44 131 VAL A C 1
ATOM 1061 O O . VAL A 1 131 ? -15.062 3.584 2.171 1.00 89.44 131 VAL A O 1
ATOM 1064 N N . GLU A 1 132 ? -17.075 3.571 3.176 1.00 88.75 132 GLU A N 1
ATOM 1065 C CA . GLU A 1 132 ? -17.393 2.185 2.824 1.00 88.75 132 GLU A CA 1
ATOM 1066 C C . GLU A 1 132 ? -17.419 1.990 1.303 1.00 88.75 132 GLU A C 1
ATOM 1068 O O . GLU A 1 132 ? -16.769 1.079 0.779 1.00 88.75 132 GLU A O 1
ATOM 1073 N N . ASP A 1 133 ? -18.102 2.876 0.581 1.00 89.12 133 ASP A N 1
ATOM 1074 C CA . ASP A 1 133 ? -18.244 2.808 -0.869 1.00 89.12 133 ASP A CA 1
ATOM 1075 C C . ASP A 1 133 ? -16.884 2.904 -1.566 1.00 89.12 133 ASP A C 1
ATOM 1077 O O . ASP A 1 133 ? -16.595 2.131 -2.488 1.00 89.12 133 ASP A O 1
ATOM 1081 N N . VAL A 1 134 ? -16.006 3.798 -1.101 1.00 90.81 134 VAL A N 1
ATOM 1082 C CA . VAL A 1 134 ? -14.638 3.927 -1.624 1.00 90.81 134 VAL A CA 1
ATOM 1083 C C . VAL A 1 134 ? -13.828 2.657 -1.363 1.00 90.81 134 VAL A C 1
ATOM 1085 O O . VAL A 1 134 ? -13.149 2.157 -2.265 1.00 90.81 134 VAL A O 1
ATOM 1088 N N . LEU A 1 135 ? -13.901 2.106 -0.152 1.00 90.19 135 LEU A N 1
ATOM 1089 C CA . LEU A 1 135 ? -13.127 0.927 0.226 1.00 90.19 135 LEU A CA 1
ATOM 1090 C C . LEU A 1 135 ? -13.598 -0.350 -0.489 1.00 90.19 135 LEU A C 1
ATOM 1092 O O . LEU A 1 135 ? -12.770 -1.164 -0.911 1.00 90.19 135 LEU A O 1
ATOM 1096 N N . VAL A 1 136 ? -14.909 -0.534 -0.663 1.00 88.12 136 VAL A N 1
ATOM 1097 C CA . VAL A 1 136 ? -15.494 -1.708 -1.335 1.00 88.12 136 VAL A CA 1
ATOM 1098 C C . VAL A 1 136 ? -15.189 -1.705 -2.832 1.00 88.12 136 VAL A C 1
ATOM 1100 O O . VAL A 1 136 ? -14.901 -2.769 -3.399 1.00 88.12 136 VAL A O 1
ATOM 1103 N N . ASN A 1 137 ? -15.209 -0.525 -3.457 1.00 89.38 137 ASN A N 1
ATOM 1104 C CA . ASN A 1 137 ? -14.956 -0.346 -4.888 1.00 89.38 137 ASN A CA 1
ATOM 1105 C C . ASN A 1 137 ? -13.472 -0.170 -5.235 1.00 89.38 137 ASN A C 1
ATOM 1107 O O . ASN A 1 137 ? -13.123 0.036 -6.400 1.00 89.38 137 ASN A O 1
ATOM 1111 N N . LEU A 1 138 ? -12.581 -0.279 -4.247 1.00 90.69 138 LEU A N 1
ATOM 1112 C CA . LEU A 1 138 ? -11.158 -0.086 -4.457 1.00 90.69 138 LEU A CA 1
ATOM 1113 C C . LEU A 1 138 ? -10.583 -1.138 -5.422 1.00 90.69 138 LEU A C 1
ATOM 1115 O O . LEU A 1 138 ? -10.714 -2.356 -5.232 1.00 90.69 138 LEU A O 1
ATOM 1119 N N . ASP A 1 139 ? -9.907 -0.653 -6.463 1.00 90.69 139 ASP A N 1
ATOM 1120 C CA . ASP A 1 139 ? -9.243 -1.502 -7.447 1.00 90.69 139 ASP A CA 1
ATOM 1121 C C . ASP A 1 139 ? -7.980 -2.134 -6.848 1.00 90.69 139 ASP A C 1
ATOM 1123 O O . ASP A 1 139 ? -6.934 -1.503 -6.689 1.00 90.69 139 ASP A O 1
ATOM 1127 N N . ILE A 1 140 ? -8.090 -3.425 -6.547 1.00 90.25 140 ILE A N 1
ATOM 1128 C CA . ILE A 1 140 ? -7.037 -4.240 -5.942 1.00 90.25 140 ILE A CA 1
ATOM 1129 C C . ILE A 1 140 ? -5.861 -4.554 -6.871 1.00 90.25 140 ILE A C 1
ATOM 1131 O O . ILE A 1 140 ? -4.853 -5.090 -6.405 1.00 90.25 140 ILE A O 1
ATOM 1135 N N . SER A 1 141 ? -5.992 -4.279 -8.169 1.00 88.44 141 SER A N 1
ATOM 1136 C CA . SER A 1 141 ? -4.941 -4.532 -9.157 1.00 88.44 141 SER A CA 1
ATOM 1137 C C . SER A 1 141 ? -3.926 -3.390 -9.256 1.00 88.44 141 SER A C 1
ATOM 1139 O O . SER A 1 141 ? -2.836 -3.583 -9.800 1.00 88.44 141 SER A O 1
ATOM 1141 N N . LYS A 1 142 ? -4.253 -2.217 -8.700 1.00 88.00 142 LYS A N 1
ATOM 1142 C CA . LYS A 1 142 ? -3.374 -1.048 -8.719 1.00 88.00 142 LYS A CA 1
ATOM 1143 C C . LYS A 1 142 ? -2.107 -1.261 -7.895 1.00 88.00 142 LYS A C 1
ATOM 1145 O O . LYS A 1 142 ? -2.056 -2.040 -6.941 1.00 88.00 142 LYS A O 1
ATOM 1150 N N . ALA A 1 143 ? -1.069 -0.531 -8.293 1.00 83.69 143 ALA A N 1
ATOM 1151 C CA . ALA A 1 143 ? 0.213 -0.537 -7.614 1.00 83.69 143 ALA A CA 1
ATOM 1152 C C . ALA A 1 143 ? 0.100 0.021 -6.187 1.00 83.69 143 ALA A C 1
ATOM 1154 O O . ALA A 1 143 ? -0.731 0.875 -5.890 1.00 83.69 143 ALA A O 1
ATOM 1155 N N . THR A 1 144 ? 0.979 -0.470 -5.320 1.00 85.75 144 THR A N 1
ATOM 1156 C CA . THR A 1 144 ? 1.199 0.077 -3.981 1.00 85.75 144 THR A CA 1
ATOM 1157 C C . THR A 1 144 ? 1.816 1.472 -4.074 1.00 85.75 144 THR A C 1
ATOM 1159 O O . THR A 1 144 ? 2.743 1.677 -4.863 1.00 85.75 144 THR A O 1
ATOM 1162 N N . GLY A 1 145 ? 1.303 2.401 -3.266 1.00 83.81 145 GLY A N 1
ATOM 1163 C CA . GLY A 1 145 ? 1.799 3.768 -3.178 1.00 83.81 145 GLY A CA 1
ATOM 1164 C C . GLY A 1 145 ? 3.128 3.896 -2.417 1.00 83.81 145 GLY A C 1
ATOM 1165 O O . GLY A 1 145 ? 3.710 2.898 -1.979 1.00 83.81 145 GLY A O 1
ATOM 1166 N N . PRO A 1 146 ? 3.630 5.132 -2.250 1.00 82.19 146 PRO A N 1
ATOM 1167 C CA . PRO A 1 146 ? 4.836 5.415 -1.466 1.00 82.19 146 PRO A CA 1
ATOM 1168 C C . PRO A 1 146 ? 4.673 5.109 0.033 1.00 82.19 146 PRO A C 1
ATOM 1170 O O . PRO A 1 146 ? 5.666 4.906 0.724 1.00 82.19 146 PRO A O 1
ATOM 1173 N N . ASP A 1 147 ? 3.432 5.029 0.515 1.00 82.75 147 ASP A N 1
ATOM 1174 C CA . ASP A 1 147 ? 3.041 4.604 1.866 1.00 82.75 147 ASP A CA 1
ATOM 1175 C C . ASP A 1 147 ? 3.185 3.089 2.104 1.00 82.75 147 ASP A C 1
ATOM 1177 O O . ASP A 1 147 ? 3.011 2.611 3.222 1.00 82.75 147 ASP A O 1
ATOM 1181 N N . LEU A 1 148 ? 3.516 2.318 1.061 1.00 85.31 148 LEU A N 1
ATOM 1182 C CA . LEU A 1 148 ? 3.652 0.859 1.080 1.00 85.31 148 LEU A CA 1
ATOM 1183 C C . LEU A 1 148 ? 2.353 0.093 1.384 1.00 85.31 148 LEU A C 1
ATOM 1185 O O . LEU A 1 148 ? 2.369 -1.145 1.438 1.00 85.31 148 LEU A O 1
ATOM 1189 N N . ILE A 1 149 ? 1.220 0.790 1.483 1.00 88.62 149 ILE A N 1
ATOM 1190 C CA . ILE A 1 149 ? -0.094 0.183 1.655 1.00 88.62 149 ILE A CA 1
ATOM 1191 C C . ILE A 1 149 ? -0.654 -0.148 0.278 1.00 88.62 149 ILE A C 1
ATOM 1193 O O . ILE A 1 149 ? -0.765 0.686 -0.619 1.00 88.62 149 ILE A O 1
ATOM 1197 N N . SER A 1 150 ? -0.993 -1.419 0.070 1.00 90.31 150 SER A N 1
ATOM 1198 C CA . SER A 1 150 ? -1.658 -1.808 -1.165 1.00 90.31 150 SER A CA 1
ATOM 1199 C C . SER A 1 150 ? -3.169 -1.594 -1.070 1.00 90.31 150 SER A C 1
ATOM 1201 O O . SER A 1 150 ? -3.764 -1.806 -0.007 1.00 90.31 150 SER A O 1
ATOM 1203 N N . PRO A 1 151 ? -3.828 -1.331 -2.206 1.00 90.75 151 PRO A N 1
ATOM 1204 C CA . PRO A 1 151 ? -5.285 -1.363 -2.292 1.00 90.75 151 PRO A CA 1
ATOM 1205 C C . PRO A 1 151 ? -5.905 -2.680 -1.791 1.00 90.75 151 PRO A C 1
ATOM 1207 O O . PRO A 1 151 ? -7.013 -2.703 -1.260 1.00 90.75 151 PRO A O 1
ATOM 1210 N N . ARG A 1 152 ? -5.178 -3.802 -1.897 1.00 90.50 152 ARG A N 1
ATOM 1211 C CA . ARG A 1 152 ? -5.620 -5.099 -1.357 1.00 90.50 152 ARG A CA 1
ATOM 1212 C C . ARG A 1 152 ? -5.723 -5.103 0.160 1.00 90.50 152 ARG A C 1
ATOM 1214 O O . ARG A 1 152 ? -6.686 -5.665 0.674 1.00 90.50 152 ARG A O 1
ATOM 1221 N N . LEU A 1 153 ? -4.764 -4.492 0.855 1.00 90.00 153 LEU A N 1
ATOM 1222 C CA . LEU A 1 153 ? -4.789 -4.404 2.316 1.00 90.00 153 LEU A CA 1
ATOM 1223 C C . LEU A 1 153 ? -5.995 -3.587 2.778 1.00 90.00 153 LEU A C 1
ATOM 1225 O O . LEU A 1 153 ? -6.790 -4.084 3.574 1.00 90.00 153 LEU A O 1
ATOM 1229 N N . LEU A 1 154 ? -6.193 -2.401 2.197 1.00 90.69 154 LEU A N 1
ATOM 1230 C CA . LEU A 1 154 ? -7.319 -1.523 2.534 1.00 90.69 154 LEU A CA 1
ATOM 1231 C C . LEU A 1 154 ? -8.670 -2.205 2.303 1.00 90.69 154 LEU A C 1
ATOM 1233 O O . LEU A 1 154 ? -9.516 -2.229 3.194 1.00 90.69 154 LEU A O 1
ATOM 1237 N N . ARG A 1 155 ? -8.854 -2.856 1.149 1.00 89.75 155 ARG A N 1
ATOM 1238 C CA . ARG A 1 155 ? -10.103 -3.568 0.853 1.00 89.75 155 ARG A CA 1
ATOM 1239 C C . ARG A 1 155 ? -10.346 -4.758 1.784 1.00 89.75 155 ARG A C 1
ATOM 1241 O O . ARG A 1 155 ? -11.487 -5.036 2.143 1.00 89.75 155 ARG A O 1
ATOM 1248 N N . SER A 1 156 ? -9.291 -5.461 2.198 1.00 85.62 156 SER A N 1
ATOM 1249 C CA . SER A 1 156 ? -9.422 -6.562 3.162 1.00 85.62 156 SER A CA 1
ATOM 1250 C C . SER A 1 156 ? -9.794 -6.078 4.569 1.00 85.62 156 SER A C 1
ATOM 1252 O O . SER A 1 156 ? -10.588 -6.734 5.246 1.00 85.62 156 SER A O 1
ATOM 1254 N N . ALA A 1 157 ? -9.291 -4.905 4.970 1.00 84.50 157 ALA A N 1
ATOM 1255 C CA . ALA A 1 157 ? -9.636 -4.248 6.227 1.00 84.50 157 ALA A CA 1
ATOM 1256 C C . ALA A 1 157 ? -11.079 -3.718 6.227 1.00 84.50 157 ALA A C 1
ATOM 1258 O O . ALA A 1 157 ? -11.760 -3.801 7.239 1.00 84.50 157 ALA A O 1
ATOM 1259 N N . ALA A 1 158 ? -11.593 -3.265 5.082 1.00 82.94 158 ALA A N 1
ATOM 1260 C CA . ALA A 1 158 ? -12.958 -2.743 4.957 1.00 82.94 158 ALA A CA 1
ATOM 1261 C C . ALA A 1 158 ? -14.048 -3.740 5.382 1.00 82.94 158 ALA A C 1
ATOM 1263 O O . ALA A 1 158 ? -15.106 -3.360 5.869 1.00 82.94 158 ALA A O 1
ATOM 1264 N N . THR A 1 159 ? -13.782 -5.042 5.239 1.00 66.69 159 THR A N 1
ATOM 1265 C CA . THR A 1 159 ? -14.739 -6.090 5.633 1.00 66.69 159 THR A CA 1
ATOM 1266 C C . THR A 1 159 ? -14.915 -6.185 7.155 1.00 66.69 159 THR A C 1
ATOM 1268 O O . THR A 1 159 ? -15.886 -6.783 7.604 1.00 66.69 159 THR A O 1
ATOM 1271 N N . VAL A 1 160 ? -14.011 -5.596 7.951 1.00 61.69 160 VAL A N 1
ATOM 1272 C CA . VAL A 1 160 ? -14.144 -5.498 9.417 1.00 61.69 160 VAL A CA 1
ATOM 1273 C C . VAL A 1 160 ? -15.398 -4.720 9.810 1.00 61.69 160 VAL A C 1
ATOM 1275 O O . VAL A 1 160 ? -16.024 -5.054 10.802 1.00 61.69 160 VAL A O 1
ATOM 1278 N N . TYR A 1 161 ? -15.798 -3.733 9.008 1.00 53.56 161 TYR A N 1
ATOM 1279 C CA . TYR A 1 161 ? -16.917 -2.849 9.328 1.00 53.56 161 TYR A CA 1
ATOM 1280 C C . TYR A 1 161 ? -18.299 -3.523 9.184 1.00 53.56 161 TYR A C 1
ATOM 1282 O O . TYR A 1 161 ? -19.309 -2.986 9.620 1.00 53.56 161 TYR A O 1
ATOM 1290 N N . ARG A 1 162 ? -18.364 -4.719 8.578 1.00 48.16 162 ARG A N 1
ATOM 1291 C CA . ARG A 1 162 ? -19.614 -5.469 8.345 1.00 48.16 162 ARG A CA 1
ATOM 1292 C C . ARG A 1 162 ? -19.879 -6.603 9.348 1.00 48.16 162 ARG A C 1
ATOM 1294 O O . ARG A 1 162 ? -20.810 -7.374 9.115 1.00 48.16 162 ARG A O 1
ATOM 1301 N N . ALA A 1 163 ? -19.062 -6.753 10.393 1.00 39.44 163 ALA A N 1
ATOM 1302 C CA . ALA A 1 163 ? -19.189 -7.801 11.415 1.00 39.44 163 ALA A CA 1
ATOM 1303 C C . ALA A 1 163 ? -19.650 -7.215 12.753 1.00 39.44 163 ALA A C 1
ATOM 1305 O O . ALA A 1 163 ? -20.515 -7.858 13.389 1.00 39.44 163 ALA A O 1
#

Radius of gyration: 26.49 Å; chains: 1; bounding box: 53×48×78 Å

pLDDT: mean 79.21, std 12.51, range [39.44, 92.88]

Sequence (163 aa):
MVNDPDIILYSEVGENILENSVRYHCPISAVINIEKQLTKSFKRKIWQYHLGDYDLFKNELLKINWDTLIDNQNINTAAVNITEKILEAAEKSIPNKPVQSSVDDSNTVLPILEYDEIKKLEELIISEQDVEDVLVNLDISKATGPDLISPRLLRSAATVYRA

Foldseek 3Di:
DPDDPVQWPDKDFDDDPDPDPDDDDTDMDTDGHDPDDQFPKDKDKDWPVVQFDLVQLLVQVVVDDLCVLCPPPDPVSSLLSVLVSLVVSCVVTIDIDIDIDGDDCVPDDDDPDPDDDPPDDPDDDDDPVNLLVCLCPQDQVDDQDPSNDGSVSSNSNSVSVVD

Secondary structure (DSSP, 8-state):
----GGGEEEEEEPPPSSSS---S---EEEEE---------EEEEEE-GGG--HHHHHHHHHTS-HHHHH-SS-HHHHHHHHHHHHHHHHHHHS-EEEEEE----TT-PPP-----S----------HHHHHHHHHT--TTSPP-TT---HHHHHHHHGGGG-